Protein AF-A0A3C1WST8-F1 (afdb_monomer)

Solvent-accessible surface area (backbone atoms only — not comparable to full-atom values): 9275 Å² total; per-residue (Å²): 107,45,48,37,28,53,44,18,20,77,69,71,49,54,38,79,62,26,58,54,55,78,98,68,51,53,74,66,58,40,52,50,52,36,51,57,32,49,77,63,50,48,68,90,56,56,60,68,59,46,44,73,74,51,49,49,74,66,42,53,50,48,15,50,49,41,43,50,22,36,77,68,75,35,77,37,67,27,20,30,52,60,46,43,32,13,45,52,49,20,31,69,73,40,79,72,22,50,84,26,50,41,42,20,32,51,41,73,42,49,38,36,59,59,49,32,60,76,62,70,52,67,52,80,40,83,75,81,48,77,85,41,96,44,51,40,30,61,64,38,48,66,57,50,53,52,51,50,41,56,74,72,51,79,75,38,46,75,83,68,73,45,82,79,86,78,87,127

Foldseek 3Di:
DLLLLLLCQLLVHALVQQQDCAPNDDPVRSVVSNVVSRVRHDHPPQLVVSCVPRNDPVLVVLLVVLLVCQVVVHADEQEDSSSLSSQSSNCSVPPPSLVRYAYQEDEPGSSRVVSCVVSVHDHDHYDHDRPDPCPSVVVCVVVVVVVVCVVVCVDDCVVVVHDDDDDD

Radius of gyration: 18.94 Å; Cα contacts (8 Å, |Δi|>4): 257; chains: 1; bounding box: 46×45×56 Å

Sequence (168 aa):
TCAAIITASLLGLSADEVTGRGAGLDDEGFSDKKRVIASSIRVDEEPLELLARIGGTEIGAMAGAFIGGAKNHIPTVADGAVSLAAALLAERLFSGTKDFVIASIAGREKMSEAIIEALGLKPVIYADLSLGEGTGAAMLFPLLDETLAVYGGAHSFEGMKLKPYEKH

Mean predicted aligned error: 4.93 Å

Structure (mmCIF, N/CA/C/O backbone):
data_AF-A0A3C1WST8-F1
#
_entry.id   AF-A0A3C1WST8-F1
#
loop_
_atom_site.group_PDB
_atom_site.id
_atom_site.type_symbol
_atom_site.label_atom_id
_atom_site.label_alt_id
_atom_site.label_comp_id
_atom_site.label_asym_id
_atom_site.label_entity_id
_atom_site.label_seq_id
_atom_site.pdbx_PDB_ins_code
_atom_site.Cartn_x
_atom_site.Cartn_y
_atom_site.Cartn_z
_atom_site.occupancy
_atom_site.B_iso_or_equiv
_atom_site.auth_seq_id
_atom_site.auth_comp_id
_atom_site.auth_asym_id
_atom_site.auth_atom_id
_atom_site.pdbx_PDB_model_num
ATOM 1 N N . THR A 1 1 ? -1.985 1.779 12.411 1.00 94.19 1 THR A N 1
ATOM 2 C CA . THR A 1 1 ? -3.420 1.949 12.722 1.00 94.19 1 THR A CA 1
ATOM 3 C C . THR A 1 1 ? -4.136 2.694 11.618 1.00 94.19 1 THR A C 1
ATOM 5 O O . THR A 1 1 ? -5.012 2.093 11.017 1.00 94.19 1 THR A O 1
ATOM 8 N N . CYS A 1 2 ? -3.712 3.911 11.260 1.00 96.50 2 CYS A N 1
ATOM 9 C CA . CYS A 1 2 ? -4.305 4.697 10.168 1.00 96.50 2 CYS A CA 1
ATOM 10 C C . CYS A 1 2 ? -4.426 3.926 8.844 1.00 96.50 2 CYS A C 1
ATOM 12 O O . CYS A 1 2 ? -5.521 3.800 8.313 1.00 96.50 2 CYS A O 1
ATOM 14 N N . ALA A 1 3 ? -3.335 3.311 8.372 1.00 96.56 3 ALA A N 1
ATOM 15 C CA . ALA A 1 3 ? -3.345 2.501 7.150 1.00 96.56 3 ALA A CA 1
ATOM 16 C C . ALA A 1 3 ? -4.357 1.334 7.184 1.00 96.56 3 ALA A C 1
ATOM 18 O O . ALA A 1 3 ? -4.996 1.050 6.175 1.00 96.56 3 ALA A O 1
ATOM 19 N N . ALA A 1 4 ? -4.559 0.703 8.347 1.00 96.75 4 ALA A N 1
ATOM 20 C CA . ALA A 1 4 ? -5.546 -0.365 8.508 1.00 96.75 4 ALA A CA 1
ATOM 21 C C . ALA A 1 4 ? -6.980 0.176 8.443 1.00 96.75 4 ALA A C 1
ATOM 23 O O . ALA A 1 4 ? -7.810 -0.410 7.760 1.00 96.75 4 ALA A O 1
ATOM 24 N N . ILE A 1 5 ? -7.256 1.320 9.082 1.00 97.69 5 ILE A N 1
ATOM 25 C CA . ILE A 1 5 ? -8.572 1.974 9.000 1.00 97.69 5 ILE A CA 1
ATOM 26 C C . ILE A 1 5 ? -8.866 2.398 7.561 1.00 97.69 5 ILE A C 1
ATOM 28 O O . ILE A 1 5 ? -9.945 2.111 7.066 1.00 97.69 5 ILE A O 1
ATOM 32 N N . ILE A 1 6 ? -7.902 3.025 6.875 1.00 98.00 6 ILE A N 1
ATOM 33 C CA . ILE A 1 6 ? -8.045 3.416 5.465 1.00 98.00 6 ILE A CA 1
ATOM 34 C C . ILE A 1 6 ? -8.367 2.194 4.604 1.00 98.00 6 ILE A C 1
ATOM 36 O O . ILE A 1 6 ? -9.320 2.218 3.833 1.00 98.00 6 ILE A O 1
ATOM 40 N N . THR A 1 7 ? -7.610 1.109 4.768 1.00 97.94 7 THR A N 1
ATOM 41 C CA . THR A 1 7 ? -7.828 -0.125 4.004 1.00 97.94 7 THR A CA 1
ATOM 42 C C . THR A 1 7 ? -9.208 -0.716 4.273 1.00 97.94 7 THR A C 1
ATOM 44 O O . THR A 1 7 ? -9.933 -1.026 3.334 1.00 97.94 7 THR A O 1
ATOM 47 N N . ALA A 1 8 ? -9.596 -0.826 5.545 1.00 98.06 8 ALA A N 1
ATOM 48 C CA . ALA A 1 8 ? -10.903 -1.338 5.934 1.00 98.06 8 ALA A CA 1
ATOM 49 C C . ALA A 1 8 ? -12.049 -0.486 5.378 1.00 98.06 8 ALA A C 1
ATOM 51 O O . ALA A 1 8 ? -12.976 -1.033 4.789 1.00 98.06 8 ALA A O 1
ATOM 52 N N . SER A 1 9 ? -11.960 0.841 5.491 1.00 98.12 9 SER A N 1
ATOM 53 C CA . SER A 1 9 ? -12.959 1.764 4.948 1.00 98.12 9 SER A CA 1
ATOM 54 C C . SER A 1 9 ? -13.088 1.663 3.423 1.00 98.12 9 SER A C 1
ATOM 56 O O . SER A 1 9 ? -14.203 1.654 2.913 1.00 98.12 9 SER A O 1
ATOM 58 N N . LEU A 1 10 ? -11.971 1.558 2.688 1.00 98.00 10 LEU A N 1
ATOM 59 C CA . LEU A 1 10 ? -11.965 1.542 1.215 1.00 98.00 10 LEU A CA 1
ATOM 60 C C . LEU A 1 10 ? -12.294 0.177 0.590 1.00 98.00 10 LEU A C 1
ATOM 62 O O . LEU A 1 10 ? -12.628 0.121 -0.597 1.00 98.00 10 LEU A O 1
ATOM 66 N N . LEU A 1 11 ? -12.137 -0.914 1.346 1.00 97.81 11 LEU A N 1
ATOM 67 C CA . LEU A 1 11 ? -12.418 -2.283 0.896 1.00 97.81 11 LEU A CA 1
ATOM 68 C C . LEU A 1 11 ? -13.660 -2.898 1.559 1.00 97.81 11 LEU A C 1
ATOM 70 O O . LEU A 1 11 ? -14.044 -4.004 1.194 1.00 97.81 11 LEU A O 1
ATOM 74 N N . GLY A 1 12 ? -14.284 -2.211 2.521 1.00 97.31 12 GLY A N 1
ATOM 75 C CA . GLY A 1 12 ? -15.435 -2.733 3.263 1.00 97.31 12 GLY A CA 1
ATOM 76 C C . GLY A 1 12 ? -15.089 -3.893 4.204 1.00 97.31 12 GLY A C 1
ATOM 77 O O . GLY A 1 12 ? -15.918 -4.773 4.416 1.00 97.31 12 GLY A O 1
ATOM 78 N N . LEU A 1 13 ? -13.869 -3.913 4.748 1.00 97.69 13 LEU A N 1
ATOM 79 C CA . LEU A 1 13 ? -13.381 -4.985 5.624 1.00 97.69 13 LEU A CA 1
ATOM 80 C C . LEU A 1 13 ? -13.578 -4.649 7.104 1.00 97.69 13 LEU A C 1
ATOM 82 O O . LEU A 1 13 ? -13.611 -3.486 7.514 1.00 97.69 13 LEU A O 1
ATOM 86 N N . SER A 1 14 ? -13.648 -5.684 7.932 1.00 97.50 14 SER A N 1
ATOM 87 C CA . SER A 1 14 ? -13.681 -5.558 9.386 1.00 97.50 14 SER A CA 1
ATOM 88 C C . SER A 1 14 ? -12.306 -5.227 9.974 1.00 97.50 14 SER A C 1
ATOM 90 O O . SER A 1 14 ? -11.254 -5.448 9.370 1.00 97.50 14 SER A O 1
ATOM 92 N N . ALA A 1 15 ? -12.298 -4.755 11.225 1.00 97.00 15 ALA A N 1
ATOM 93 C CA . ALA A 1 15 ? -11.058 -4.529 11.961 1.00 97.00 15 ALA A CA 1
ATOM 94 C C . ALA A 1 15 ? -10.220 -5.814 12.109 1.00 97.00 15 ALA A C 1
ATOM 96 O O . ALA A 1 15 ? -8.992 -5.744 12.092 1.00 97.00 15 ALA A O 1
ATOM 97 N N . ASP A 1 16 ? -10.843 -6.987 12.229 1.00 95.75 16 ASP A N 1
ATOM 98 C CA . ASP A 1 16 ? -10.132 -8.261 12.396 1.00 95.75 16 ASP A CA 1
ATOM 99 C C . ASP A 1 16 ? -9.363 -8.700 11.144 1.00 95.75 16 ASP A C 1
ATOM 101 O O . ASP A 1 16 ? -8.298 -9.323 11.256 1.00 95.75 16 ASP A O 1
ATOM 105 N N . GLU A 1 17 ? -9.881 -8.339 9.971 1.00 95.81 17 GLU A N 1
ATOM 106 C CA . GLU A 1 17 ? -9.290 -8.652 8.669 1.00 95.81 17 GLU A CA 1
ATOM 107 C C . GLU A 1 17 ? -8.066 -7.782 8.374 1.00 95.81 17 GLU A C 1
ATOM 109 O O . GLU A 1 17 ? -7.097 -8.257 7.791 1.00 95.81 17 GLU A O 1
ATOM 114 N N . VAL A 1 18 ? -8.051 -6.530 8.842 1.00 96.06 18 VAL A N 1
ATOM 115 C CA . VAL A 1 18 ? -6.953 -5.589 8.548 1.00 96.06 18 VAL A CA 1
ATOM 116 C C . VAL A 1 18 ? -5.921 -5.451 9.668 1.00 96.06 18 VAL A C 1
ATOM 118 O O . VAL A 1 18 ? -4.827 -4.927 9.445 1.00 96.06 18 VAL A O 1
ATOM 121 N N . THR A 1 19 ? -6.231 -5.880 10.895 1.00 94.75 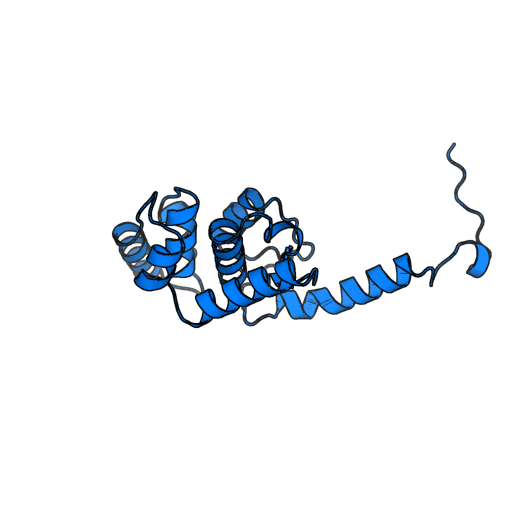19 THR A N 1
ATOM 122 C CA . THR A 1 19 ? -5.359 -5.604 12.047 1.00 94.75 19 THR A CA 1
ATOM 123 C C . THR A 1 19 ? -4.285 -6.676 12.226 1.00 94.75 19 THR A C 1
ATOM 125 O O . THR A 1 19 ? -4.561 -7.790 12.673 1.00 94.75 19 THR A O 1
ATOM 128 N N . GLY A 1 20 ? -3.031 -6.308 11.949 1.00 90.31 20 GLY A N 1
ATOM 129 C CA . GLY A 1 20 ? -1.828 -7.047 12.351 1.00 90.31 20 GLY A CA 1
ATOM 130 C C . GLY A 1 20 ? -1.220 -6.552 13.671 1.00 90.31 20 GLY A C 1
ATOM 131 O O . GLY A 1 20 ? -1.609 -5.503 14.206 1.00 90.31 20 GLY A O 1
ATOM 132 N N . ARG A 1 21 ? -0.234 -7.288 14.201 1.00 88.00 21 ARG A N 1
ATOM 133 C CA . ARG A 1 21 ? 0.492 -6.916 15.433 1.00 88.00 21 ARG A CA 1
ATOM 134 C C . ARG A 1 21 ? 1.513 -5.792 15.226 1.00 88.00 21 ARG A C 1
ATOM 136 O O . ARG A 1 21 ? 1.923 -5.186 16.213 1.00 88.00 21 ARG A O 1
ATOM 143 N N . GLY A 1 22 ? 1.872 -5.446 13.986 1.00 82.81 22 GLY A N 1
ATOM 144 C CA . GLY A 1 22 ? 2.872 -4.414 13.713 1.00 82.81 22 GLY A CA 1
ATOM 145 C C . GLY A 1 22 ? 4.219 -4.759 14.348 1.00 82.81 22 GLY A C 1
ATOM 146 O O . GLY A 1 22 ? 4.696 -5.884 14.229 1.00 82.81 22 GLY A O 1
ATOM 147 N N . ALA A 1 23 ? 4.793 -3.814 15.096 1.00 80.69 23 ALA A N 1
ATOM 148 C CA . ALA A 1 23 ? 6.078 -3.949 15.789 1.00 80.69 23 ALA A CA 1
ATOM 149 C C . ALA A 1 23 ? 6.062 -4.894 17.019 1.00 80.69 23 ALA A C 1
ATOM 151 O O . ALA A 1 23 ? 6.815 -4.686 17.964 1.00 80.69 23 ALA A O 1
ATOM 152 N N . GLY A 1 24 ? 5.210 -5.926 17.022 1.00 83.75 24 GLY A N 1
ATOM 153 C CA . GLY A 1 24 ? 5.197 -6.963 18.059 1.00 83.75 24 GLY A CA 1
ATOM 154 C C . GLY A 1 24 ? 4.332 -6.659 19.282 1.00 83.75 24 GLY A C 1
ATOM 155 O O . GLY A 1 24 ? 4.721 -7.011 20.389 1.00 83.75 24 GLY A O 1
ATOM 156 N N . LEU A 1 25 ? 3.167 -6.023 19.095 1.00 89.88 25 LEU A N 1
ATOM 157 C CA . LEU A 1 25 ? 2.212 -5.789 20.187 1.00 89.88 25 LEU A CA 1
ATOM 158 C C . LEU A 1 25 ? 1.846 -7.083 20.933 1.00 89.88 25 LEU A C 1
ATOM 160 O O . LEU A 1 25 ? 1.610 -8.126 20.307 1.00 89.88 25 LEU A O 1
ATOM 164 N N . ASP A 1 26 ? 1.727 -6.972 22.255 1.00 93.25 26 ASP A N 1
ATOM 165 C CA . ASP A 1 26 ? 1.138 -7.997 23.115 1.00 93.25 26 ASP A CA 1
ATOM 166 C C . ASP A 1 26 ? -0.384 -8.109 22.901 1.00 93.25 26 ASP A C 1
ATOM 168 O O . ASP A 1 26 ? -0.973 -7.449 22.039 1.00 93.25 26 ASP A O 1
ATOM 172 N N . ASP A 1 27 ? -1.029 -9.023 23.622 1.00 94.25 27 ASP A N 1
ATOM 173 C CA . ASP A 1 27 ? -2.449 -9.325 23.419 1.00 94.25 27 ASP A CA 1
ATOM 174 C C . ASP A 1 27 ? -3.372 -8.170 23.820 1.00 94.25 27 ASP A C 1
ATOM 176 O O . ASP A 1 27 ? -4.369 -7.917 23.136 1.00 94.25 27 ASP A O 1
ATOM 180 N N . GLU A 1 28 ? -3.024 -7.434 24.877 1.00 94.88 28 GLU A N 1
ATOM 181 C CA . GLU A 1 28 ? -3.777 -6.261 25.320 1.00 94.88 28 GLU A CA 1
ATOM 182 C C . GLU A 1 28 ? -3.658 -5.127 24.296 1.00 94.88 28 GLU A C 1
ATOM 184 O O . GLU A 1 28 ? -4.672 -4.642 23.788 1.00 94.88 28 GLU A O 1
ATOM 189 N N . GLY A 1 29 ? -2.434 -4.787 23.880 1.00 94.06 29 GLY A N 1
ATOM 190 C CA . GLY A 1 29 ? -2.185 -3.774 22.858 1.00 94.06 29 GLY A CA 1
ATOM 191 C C . GLY A 1 29 ? -2.802 -4.132 21.504 1.00 94.06 29 GLY A C 1
ATOM 192 O O . GLY A 1 29 ? -3.302 -3.259 20.788 1.00 94.06 29 GLY A O 1
ATOM 193 N N . PHE A 1 30 ? -2.829 -5.417 21.144 1.00 94.31 30 PHE A N 1
ATOM 194 C CA . PHE A 1 30 ? -3.508 -5.886 19.939 1.00 94.31 30 PHE A CA 1
ATOM 195 C C . PHE A 1 30 ? -5.032 -5.723 20.032 1.00 94.31 30 PHE A C 1
ATOM 197 O O . PHE A 1 30 ? -5.650 -5.238 19.080 1.00 94.31 30 PHE A O 1
ATOM 204 N N . SER A 1 31 ? -5.637 -6.076 21.170 1.00 95.19 31 SER A N 1
ATOM 205 C CA . SER A 1 31 ? -7.073 -5.896 21.427 1.00 95.19 31 SER A CA 1
ATOM 206 C C . SER A 1 31 ? -7.477 -4.419 21.376 1.00 95.19 31 SER A C 1
ATOM 208 O O . SER A 1 31 ? -8.427 -4.037 20.685 1.00 95.19 31 SER A O 1
ATOM 210 N N . ASP A 1 32 ? -6.690 -3.560 22.019 1.00 95.50 32 ASP A N 1
ATOM 211 C CA . ASP A 1 32 ? -6.905 -2.118 22.032 1.00 95.50 32 ASP A CA 1
ATOM 212 C C . ASP A 1 32 ? -6.785 -1.507 20.637 1.00 95.50 32 ASP A C 1
ATOM 214 O O . ASP A 1 32 ? -7.651 -0.734 20.211 1.00 95.50 32 ASP A O 1
ATOM 218 N N . LYS A 1 33 ? -5.766 -1.913 19.872 1.00 95.69 33 LYS A N 1
ATOM 219 C CA . LYS A 1 33 ? -5.601 -1.496 18.477 1.00 95.69 33 LYS A CA 1
ATOM 220 C C . LYS A 1 33 ? -6.817 -1.875 17.633 1.00 95.69 33 LYS A C 1
ATOM 222 O O . LYS A 1 33 ? -7.301 -1.031 16.878 1.00 95.69 33 LYS A O 1
ATOM 227 N N . LYS A 1 34 ? -7.340 -3.100 17.768 1.00 96.56 34 LYS A N 1
ATOM 228 C CA . LYS A 1 34 ? -8.562 -3.516 17.059 1.00 96.56 34 LYS A CA 1
ATOM 229 C C . LYS A 1 34 ? -9.760 -2.658 17.436 1.00 96.56 34 LYS A C 1
ATOM 231 O O . LYS A 1 34 ? -10.483 -2.234 16.541 1.00 96.56 34 LYS A O 1
ATOM 236 N N . ARG A 1 35 ? -9.958 -2.376 18.728 1.00 97.50 35 ARG A N 1
ATOM 237 C CA . ARG A 1 35 ? -11.068 -1.542 19.214 1.00 97.50 35 ARG A CA 1
ATOM 238 C C . ARG A 1 35 ? -11.029 -0.149 18.586 1.00 97.50 35 ARG A C 1
ATOM 240 O O . ARG A 1 35 ? -12.047 0.310 18.076 1.00 97.50 35 ARG A O 1
ATOM 247 N N . VAL A 1 36 ? -9.854 0.484 18.567 1.00 97.06 36 VAL A N 1
ATOM 248 C CA . VAL A 1 36 ? -9.648 1.805 17.946 1.00 97.06 36 VAL A CA 1
ATOM 249 C C . VAL A 1 36 ? -9.906 1.770 16.441 1.00 97.06 36 VAL A C 1
ATOM 251 O O . VAL A 1 36 ? -10.515 2.690 15.894 1.00 97.06 36 VAL A O 1
ATOM 254 N N . ILE A 1 37 ? -9.452 0.716 15.757 1.00 97.31 37 ILE A N 1
ATOM 255 C CA . ILE A 1 37 ? -9.695 0.548 14.322 1.00 97.31 37 ILE A CA 1
ATOM 256 C C . ILE A 1 37 ? -11.195 0.391 14.068 1.00 97.31 37 ILE A C 1
ATOM 258 O O . ILE A 1 37 ? -11.755 1.161 13.293 1.00 97.31 37 ILE A O 1
ATOM 262 N N . ALA A 1 38 ? -11.857 -0.526 14.774 1.00 97.81 38 ALA A N 1
ATOM 263 C CA . ALA A 1 38 ? -13.282 -0.806 14.629 1.00 97.81 38 ALA A CA 1
ATOM 264 C C . ALA A 1 38 ? -14.151 0.442 14.826 1.00 97.81 38 ALA A C 1
ATOM 266 O O . ALA A 1 38 ? -15.045 0.694 14.025 1.00 97.81 38 ALA A O 1
ATOM 267 N N . SER A 1 39 ? -13.858 1.265 15.838 1.00 97.31 39 SER A N 1
ATOM 268 C CA . SER A 1 39 ? -14.615 2.496 16.098 1.00 97.31 39 SER A CA 1
ATOM 269 C C . SER A 1 39 ? -14.376 3.610 15.072 1.00 97.31 39 SER A C 1
ATOM 271 O O . SER A 1 39 ? -15.086 4.613 15.087 1.00 97.31 39 SER A O 1
ATOM 273 N N . SER A 1 40 ? -13.356 3.476 14.221 1.00 97.25 40 SER A N 1
ATOM 274 C CA . SER A 1 40 ? -12.923 4.519 13.283 1.00 97.25 40 SER A CA 1
ATOM 275 C C . SER A 1 40 ? -13.243 4.206 11.820 1.00 97.25 40 SER A C 1
ATOM 277 O O . SER A 1 40 ? -13.127 5.108 10.979 1.00 97.25 40 SER A O 1
ATOM 279 N N . ILE A 1 41 ? -13.627 2.962 11.512 1.00 97.38 41 ILE A N 1
ATOM 280 C CA . ILE A 1 41 ? -14.027 2.535 10.168 1.00 97.38 41 ILE A CA 1
ATOM 281 C C . ILE A 1 41 ? -15.326 3.239 9.779 1.00 97.38 41 ILE A C 1
ATOM 283 O O . ILE A 1 41 ? -16.284 3.301 10.548 1.00 97.38 41 ILE A O 1
ATOM 287 N N . ARG A 1 42 ? -15.341 3.767 8.557 1.00 95.88 42 ARG A N 1
ATOM 288 C CA . ARG A 1 42 ? -16.526 4.317 7.902 1.00 95.88 42 ARG A CA 1
ATOM 289 C C . ARG A 1 42 ? -16.486 3.861 6.456 1.00 95.88 42 ARG A C 1
ATOM 291 O O . ARG A 1 42 ? -15.567 4.232 5.733 1.00 95.88 42 ARG A O 1
ATOM 298 N N . VAL A 1 43 ? -17.436 3.015 6.085 1.00 91.75 43 VAL A N 1
ATOM 299 C CA . VAL A 1 43 ? -17.602 2.557 4.702 1.00 91.75 43 VAL A CA 1
ATOM 300 C C . VAL A 1 43 ? -18.274 3.680 3.906 1.00 91.75 43 VAL A C 1
ATOM 302 O O . VAL A 1 43 ? -18.991 4.492 4.492 1.00 91.75 43 VAL A O 1
ATOM 305 N N . ASP A 1 44 ? -17.997 3.751 2.605 1.00 90.25 44 ASP A N 1
ATOM 306 C CA . ASP A 1 44 ? -18.547 4.745 1.667 1.00 90.25 44 ASP A CA 1
ATOM 307 C C . ASP A 1 44 ? -18.164 6.213 1.956 1.00 90.25 44 ASP A C 1
ATOM 309 O O . ASP A 1 44 ? -18.772 7.137 1.421 1.00 90.25 44 ASP A O 1
ATOM 313 N N . GLU A 1 45 ? -17.145 6.454 2.789 1.00 93.44 45 GLU A N 1
ATOM 314 C CA . GLU A 1 45 ? -16.570 7.792 2.976 1.00 93.44 45 GLU A CA 1
ATOM 315 C C . GLU A 1 45 ? -15.697 8.162 1.767 1.00 93.44 45 GLU A C 1
ATOM 317 O O . GLU A 1 45 ? -14.893 7.350 1.296 1.00 93.44 45 GLU A O 1
ATOM 322 N N . GLU A 1 46 ? -15.826 9.400 1.282 1.00 96.75 46 GLU A N 1
ATOM 323 C CA . GLU A 1 46 ? -15.042 9.880 0.144 1.00 96.75 46 GLU A CA 1
ATOM 324 C C . GLU A 1 46 ? -13.531 9.784 0.442 1.00 96.75 46 GLU A C 1
ATOM 326 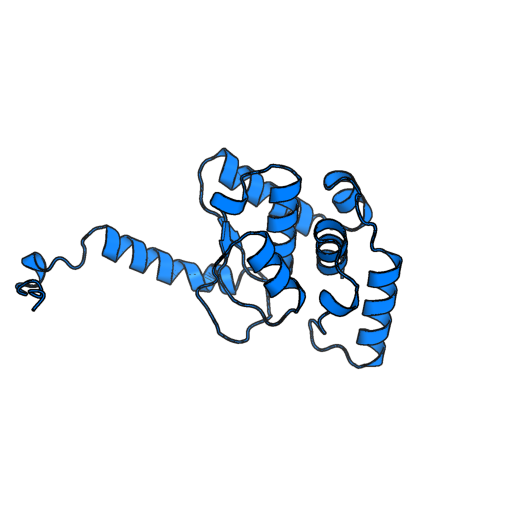O O . GLU A 1 46 ? -13.088 10.203 1.519 1.00 96.75 46 GLU A O 1
ATOM 331 N N . PRO A 1 47 ? -12.690 9.280 -0.486 1.00 97.25 47 PRO A N 1
ATOM 332 C CA . PRO A 1 47 ? -11.296 8.947 -0.178 1.00 97.25 47 PRO A CA 1
ATOM 333 C C . PRO A 1 47 ? -10.464 10.122 0.358 1.00 97.25 47 PRO A C 1
ATOM 335 O O . PRO A 1 47 ? -9.608 9.939 1.226 1.00 97.25 47 PRO A O 1
ATOM 338 N N . LEU A 1 48 ? -10.714 11.341 -0.130 1.00 96.88 48 LEU A N 1
ATOM 339 C CA . LEU A 1 48 ? -10.006 12.534 0.338 1.00 96.88 48 LEU A CA 1
ATOM 340 C C . LEU A 1 48 ? -10.439 12.940 1.754 1.00 96.88 48 LEU A C 1
ATOM 342 O O . LEU A 1 48 ? -9.598 13.345 2.557 1.00 96.88 48 LEU A O 1
ATOM 346 N N . GLU A 1 49 ? -11.726 12.800 2.078 1.00 97.50 49 GLU A N 1
ATOM 347 C CA . GLU A 1 49 ? -12.251 13.055 3.424 1.00 97.50 49 GLU A CA 1
ATOM 348 C C . GLU A 1 49 ? -11.721 12.018 4.418 1.00 97.50 49 GLU A C 1
ATOM 350 O O . GLU A 1 49 ? -11.269 12.372 5.509 1.00 97.50 49 GLU A O 1
ATOM 355 N N . LEU A 1 50 ? -11.673 10.749 4.006 1.00 97.62 50 LEU A N 1
ATOM 356 C CA . LEU A 1 50 ? -11.065 9.666 4.773 1.00 97.62 50 LEU A CA 1
ATOM 357 C C . LEU A 1 50 ? -9.586 9.947 5.078 1.00 97.62 50 LEU A C 1
ATOM 359 O O . LEU A 1 50 ? -9.153 9.801 6.227 1.00 97.62 50 LEU A O 1
ATOM 363 N N . LEU A 1 51 ? -8.812 10.386 4.076 1.00 97.31 51 LEU A N 1
ATOM 364 C CA . LEU A 1 51 ? -7.415 10.784 4.267 1.00 97.31 51 LEU A CA 1
ATOM 365 C C . LEU A 1 51 ? -7.300 11.954 5.250 1.00 97.31 51 LEU A C 1
ATOM 367 O O . LEU A 1 51 ? -6.457 11.905 6.142 1.00 97.31 51 LEU A O 1
ATOM 371 N N . ALA A 1 52 ? -8.144 12.978 5.119 1.00 96.50 52 ALA A N 1
ATOM 372 C CA . ALA A 1 52 ? -8.126 14.137 6.007 1.00 96.50 52 ALA A CA 1
ATOM 373 C C . ALA A 1 52 ? -8.491 13.781 7.460 1.00 96.50 52 ALA A C 1
ATOM 375 O O . ALA A 1 52 ? -7.977 14.397 8.392 1.00 96.50 52 ALA A O 1
ATOM 376 N N . ARG A 1 53 ? -9.365 12.787 7.663 1.00 95.94 53 ARG A N 1
ATOM 377 C CA . ARG A 1 53 ? -9.858 12.383 8.986 1.00 95.94 53 ARG A CA 1
ATOM 378 C C . ARG A 1 53 ? -8.920 11.434 9.729 1.00 95.94 53 ARG A C 1
ATOM 380 O O . ARG A 1 53 ? -8.741 11.588 10.934 1.00 95.94 53 ARG A O 1
ATOM 387 N N . ILE A 1 54 ? -8.407 10.409 9.048 1.00 95.25 54 ILE A N 1
ATOM 388 C CA . ILE A 1 54 ? -7.678 9.288 9.676 1.00 95.25 54 ILE A CA 1
ATOM 389 C C . ILE A 1 54 ? -6.262 9.116 9.132 1.00 95.25 54 ILE A C 1
ATOM 391 O O . ILE A 1 54 ? -5.443 8.428 9.744 1.00 95.25 54 ILE A O 1
ATOM 395 N N . GLY A 1 55 ? -5.958 9.709 7.983 1.00 88.75 55 GLY A N 1
ATOM 396 C CA . GLY A 1 55 ? -4.632 9.628 7.399 1.00 88.75 55 GLY A CA 1
ATOM 397 C C . GLY A 1 55 ? -3.558 10.351 8.202 1.00 88.75 55 GLY A C 1
ATOM 398 O O . GLY A 1 55 ? -3.787 10.930 9.262 1.00 88.75 55 GLY A O 1
ATOM 399 N N . GLY A 1 56 ? -2.357 10.308 7.644 1.00 91.75 56 GLY A N 1
ATOM 400 C CA . GLY A 1 56 ? -1.216 11.107 8.064 1.00 91.75 56 GLY A CA 1
ATOM 401 C C . GLY A 1 56 ? -0.617 11.815 6.855 1.00 91.75 56 GLY A C 1
ATOM 402 O O . GLY A 1 56 ? -0.917 11.470 5.703 1.00 91.75 56 GLY A O 1
ATOM 403 N N . THR A 1 57 ? 0.229 12.813 7.106 1.00 94.06 57 THR A N 1
ATOM 404 C CA . THR A 1 57 ? 0.920 13.554 6.040 1.00 94.06 57 THR A CA 1
ATOM 405 C C . THR A 1 57 ? 1.778 12.625 5.188 1.00 94.06 57 THR A C 1
ATOM 407 O O . THR A 1 57 ? 1.870 12.818 3.980 1.00 94.06 57 THR A O 1
ATOM 410 N N . GLU A 1 58 ? 2.333 11.571 5.782 1.00 96.38 58 GLU A N 1
ATOM 411 C CA . GLU A 1 58 ? 3.108 10.538 5.108 1.00 96.38 58 GLU A CA 1
ATOM 412 C C . GLU A 1 58 ? 2.265 9.708 4.131 1.00 96.38 58 GLU A C 1
ATOM 414 O O . GLU A 1 58 ? 2.678 9.507 2.989 1.00 96.38 58 GLU A O 1
ATOM 419 N N . ILE A 1 59 ? 1.058 9.280 4.526 1.00 97.94 59 ILE A N 1
ATOM 420 C CA . ILE A 1 59 ? 0.154 8.518 3.647 1.00 97.94 59 ILE A CA 1
ATOM 421 C C . ILE A 1 59 ? -0.325 9.410 2.501 1.00 97.94 59 ILE A C 1
ATOM 423 O O . ILE A 1 59 ? -0.324 8.976 1.350 1.00 97.94 59 ILE A O 1
ATOM 427 N N . GLY A 1 60 ? -0.683 10.663 2.800 1.00 98.19 60 GLY A N 1
ATOM 428 C CA . GLY A 1 60 ? -1.077 11.636 1.782 1.00 98.19 60 GLY A CA 1
ATOM 429 C C . GLY A 1 60 ? 0.049 11.933 0.790 1.00 98.19 60 GLY A C 1
ATOM 430 O O . GLY A 1 60 ? -0.184 11.946 -0.418 1.00 98.19 60 GLY A O 1
ATOM 431 N N . ALA A 1 61 ? 1.282 12.098 1.277 1.00 98.31 61 ALA A N 1
ATOM 432 C CA . ALA A 1 61 ? 2.455 12.309 0.434 1.00 98.31 61 ALA A CA 1
ATOM 433 C C . ALA A 1 61 ? 2.737 11.100 -0.471 1.00 98.31 61 ALA A C 1
ATOM 435 O O . ALA A 1 61 ? 2.945 11.276 -1.670 1.00 98.31 61 ALA A O 1
ATOM 436 N N . MET A 1 62 ? 2.685 9.876 0.066 1.00 98.50 62 MET A N 1
ATOM 437 C CA . MET A 1 62 ? 2.856 8.657 -0.732 1.00 98.50 62 MET A CA 1
ATOM 438 C C . MET A 1 62 ? 1.743 8.488 -1.770 1.00 98.50 62 MET A C 1
ATOM 440 O O . MET A 1 62 ? 2.039 8.210 -2.929 1.00 98.50 62 MET A O 1
ATOM 444 N N . ALA A 1 63 ? 0.478 8.713 -1.401 1.00 98.62 63 ALA A N 1
ATOM 445 C CA . ALA A 1 63 ? -0.637 8.664 -2.346 1.00 98.62 63 ALA A CA 1
ATOM 446 C C . ALA A 1 63 ? -0.443 9.683 -3.481 1.00 98.62 63 ALA A C 1
ATOM 448 O O . ALA A 1 63 ? -0.597 9.351 -4.655 1.00 98.62 63 ALA A O 1
ATOM 449 N N . GLY A 1 64 ? -0.011 10.903 -3.146 1.00 98.56 64 GLY A N 1
ATOM 450 C CA . GLY A 1 64 ? 0.363 11.921 -4.126 1.00 98.56 64 GLY A CA 1
ATOM 451 C C . GLY A 1 64 ? 1.513 11.489 -5.040 1.00 98.56 64 GLY A C 1
ATOM 452 O O . GLY A 1 64 ? 1.454 11.743 -6.241 1.00 98.56 64 GLY A O 1
ATOM 453 N N . ALA A 1 65 ? 2.525 10.797 -4.508 1.00 98.56 65 ALA A N 1
ATOM 454 C CA . ALA A 1 65 ? 3.630 10.257 -5.298 1.00 98.56 65 ALA A CA 1
ATOM 455 C C . ALA A 1 65 ? 3.163 9.172 -6.284 1.00 98.56 65 ALA A C 1
ATOM 457 O O . ALA A 1 65 ? 3.555 9.217 -7.448 1.00 98.56 65 ALA A O 1
ATOM 458 N N . PHE A 1 66 ? 2.276 8.260 -5.869 1.00 98.75 66 PHE A N 1
ATOM 459 C CA . PHE A 1 66 ? 1.672 7.259 -6.761 1.00 98.75 66 PHE A CA 1
ATOM 460 C C . PHE A 1 66 ? 0.839 7.908 -7.876 1.00 98.75 66 PHE A C 1
ATOM 462 O O . PHE A 1 66 ? 1.001 7.575 -9.050 1.00 98.75 66 PHE A O 1
ATOM 469 N N . ILE A 1 67 ? 0.011 8.903 -7.535 1.00 98.81 67 ILE A N 1
ATOM 470 C CA . ILE A 1 67 ? -0.756 9.684 -8.519 1.00 98.81 67 ILE A CA 1
ATOM 471 C C . ILE A 1 67 ? 0.185 10.417 -9.483 1.00 98.81 67 ILE A C 1
ATOM 473 O O . ILE A 1 67 ? -0.038 10.420 -10.693 1.00 98.81 67 ILE A O 1
ATOM 477 N N . GLY A 1 68 ? 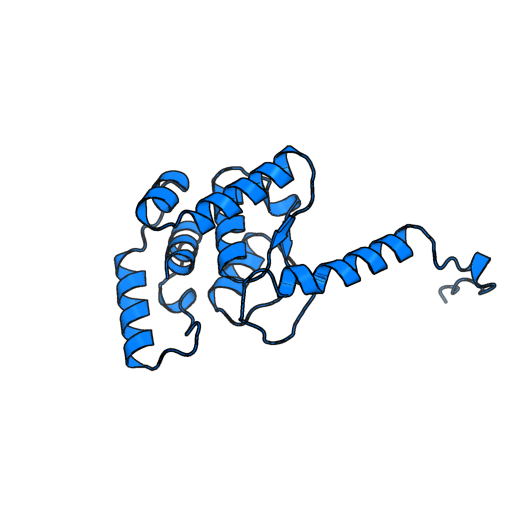1.238 11.046 -8.960 1.00 98.75 68 GLY A N 1
ATOM 478 C CA . GLY A 1 68 ? 2.246 11.746 -9.750 1.00 98.75 68 GLY A CA 1
ATOM 479 C C . GLY A 1 68 ? 2.986 10.813 -10.705 1.00 98.75 68 GLY A C 1
ATOM 480 O O . GLY A 1 68 ? 3.141 11.157 -11.875 1.00 98.75 68 GLY A O 1
ATOM 481 N N . GLY A 1 69 ? 3.380 9.626 -10.238 1.00 98.50 69 GLY A N 1
ATOM 482 C CA . GLY A 1 69 ? 3.988 8.584 -11.061 1.00 98.50 69 GLY A CA 1
ATOM 483 C C . GLY A 1 69 ? 3.087 8.196 -12.228 1.00 98.50 69 GLY A C 1
ATOM 484 O O . GLY A 1 69 ? 3.486 8.335 -13.382 1.00 98.50 69 GLY A O 1
ATOM 485 N N . ALA A 1 70 ? 1.830 7.851 -11.94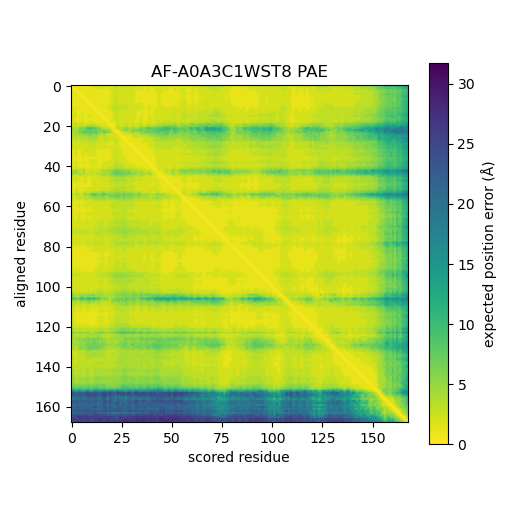4 1.00 98.50 70 ALA A N 1
ATOM 486 C CA . ALA A 1 70 ? 0.855 7.499 -12.974 1.00 98.50 70 ALA A CA 1
ATOM 487 C C . ALA A 1 70 ? 0.628 8.629 -13.991 1.00 98.50 70 ALA A C 1
ATOM 489 O O . ALA A 1 70 ? 0.686 8.401 -15.198 1.00 98.50 70 ALA A O 1
ATOM 490 N N . LYS A 1 71 ? 0.450 9.873 -13.523 1.00 98.31 71 LYS A N 1
ATOM 491 C CA . LYS A 1 71 ? 0.269 11.046 -14.397 1.00 98.31 71 LYS A CA 1
ATOM 492 C C . LYS A 1 71 ? 1.457 11.319 -15.317 1.00 98.31 71 LYS A C 1
ATOM 494 O O . LYS A 1 71 ? 1.266 11.899 -16.380 1.00 98.31 71 LYS A O 1
ATOM 499 N N . ASN A 1 72 ? 2.664 10.944 -14.903 1.00 98.38 72 ASN A N 1
ATOM 500 C CA . ASN A 1 72 ? 3.887 11.147 -15.678 1.00 98.38 72 ASN A CA 1
ATOM 501 C C . ASN A 1 72 ? 4.363 9.872 -16.386 1.00 98.38 72 ASN A C 1
ATOM 503 O O . ASN A 1 72 ? 5.442 9.879 -16.970 1.00 98.38 72 ASN A O 1
ATOM 507 N N . HIS A 1 73 ? 3.580 8.790 -16.347 1.00 97.69 73 HIS A N 1
ATOM 508 C CA . HIS A 1 73 ? 3.959 7.483 -16.883 1.00 97.69 73 HIS A CA 1
ATOM 509 C C . HIS A 1 73 ? 5.268 6.927 -16.299 1.00 97.69 73 HIS A C 1
ATOM 511 O O . HIS A 1 73 ? 6.045 6.267 -16.987 1.00 97.69 73 HIS A O 1
ATOM 517 N N . ILE A 1 74 ? 5.509 7.193 -15.015 1.00 98.00 74 ILE A N 1
ATOM 518 C CA . ILE A 1 74 ? 6.675 6.723 -14.270 1.00 98.00 74 ILE A CA 1
ATOM 519 C C . ILE A 1 74 ? 6.220 5.606 -13.324 1.00 98.00 74 ILE A C 1
ATOM 521 O O . ILE A 1 74 ? 5.399 5.868 -12.439 1.00 98.00 74 ILE A O 1
ATOM 525 N N . PRO A 1 75 ? 6.746 4.374 -13.474 1.00 96.88 75 PRO A N 1
ATOM 526 C CA . PRO A 1 75 ? 6.499 3.302 -12.524 1.00 96.88 75 PRO A CA 1
ATOM 527 C C . PRO A 1 75 ? 6.960 3.686 -11.117 1.00 96.88 75 PRO A C 1
ATOM 529 O O . PRO A 1 75 ? 8.016 4.285 -10.919 1.00 96.88 75 PRO A O 1
ATOM 532 N N . THR A 1 76 ? 6.167 3.301 -10.131 1.00 97.88 76 THR A N 1
ATOM 533 C CA . THR A 1 76 ? 6.401 3.556 -8.709 1.00 97.88 76 THR A CA 1
ATOM 534 C C . THR A 1 76 ? 6.397 2.238 -7.960 1.00 97.88 76 THR A C 1
ATOM 536 O O . THR A 1 76 ? 5.687 1.307 -8.333 1.00 97.88 76 THR A O 1
ATOM 539 N N . VAL A 1 77 ? 7.199 2.137 -6.904 1.00 97.69 77 VAL A N 1
ATOM 540 C CA . VAL A 1 77 ? 7.347 0.891 -6.149 1.00 97.69 77 VAL A CA 1
ATOM 541 C C . VAL A 1 77 ? 6.669 1.031 -4.793 1.00 97.69 77 VAL A C 1
ATOM 543 O O . VAL A 1 77 ? 7.023 1.904 -4.003 1.00 97.69 77 VAL A O 1
ATOM 546 N N . ALA A 1 78 ? 5.701 0.160 -4.520 1.00 97.25 78 ALA A N 1
ATOM 547 C CA . ALA A 1 78 ? 5.123 -0.007 -3.197 1.00 97.25 78 ALA A CA 1
ATOM 548 C C . ALA A 1 78 ? 5.999 -0.964 -2.372 1.00 97.25 78 ALA A C 1
ATOM 550 O O . ALA A 1 78 ? 6.298 -2.086 -2.786 1.00 97.25 78 ALA A O 1
ATOM 551 N N . ASP A 1 79 ? 6.420 -0.494 -1.203 1.00 95.06 79 ASP A N 1
ATOM 552 C CA . ASP A 1 79 ? 7.217 -1.210 -0.212 1.00 95.06 79 ASP A CA 1
ATOM 553 C C . ASP A 1 79 ? 6.349 -2.194 0.596 1.00 95.06 79 ASP A C 1
ATOM 555 O O . ASP A 1 79 ? 6.012 -3.274 0.118 1.00 95.06 79 ASP A O 1
ATOM 559 N N . GLY A 1 80 ? 5.953 -1.815 1.814 1.00 93.69 80 GLY A N 1
ATOM 560 C CA . GLY A 1 80 ? 5.118 -2.619 2.696 1.00 93.69 80 GLY A CA 1
ATOM 561 C C . GLY A 1 80 ? 3.713 -2.053 2.881 1.00 93.69 80 GLY A C 1
ATOM 562 O O . GLY A 1 80 ? 3.251 -1.163 2.163 1.00 93.69 80 GLY A O 1
ATOM 563 N N . ALA A 1 81 ? 3.040 -2.548 3.915 1.00 94.56 81 ALA A N 1
ATOM 564 C CA . ALA A 1 81 ? 1.617 -2.343 4.163 1.00 94.56 81 ALA A CA 1
ATOM 565 C C . ALA A 1 81 ? 1.156 -0.871 4.156 1.00 94.56 81 ALA A C 1
ATOM 567 O O . ALA A 1 81 ? 0.107 -0.562 3.597 1.00 94.56 81 ALA A O 1
ATOM 568 N N . VAL A 1 82 ? 1.936 0.055 4.729 1.00 95.75 82 VAL A N 1
ATOM 569 C CA . VAL A 1 82 ? 1.576 1.487 4.747 1.00 95.75 82 VAL A CA 1
ATOM 570 C C . VAL A 1 82 ? 1.620 2.091 3.340 1.00 95.75 82 VAL A C 1
ATOM 572 O O . VAL A 1 82 ? 0.694 2.796 2.948 1.00 95.75 82 VAL A O 1
ATOM 575 N N . SER A 1 83 ? 2.656 1.778 2.558 1.00 97.38 83 SER A N 1
ATOM 576 C CA . SER A 1 83 ? 2.761 2.245 1.171 1.00 97.38 83 SER A CA 1
ATOM 577 C C . SER A 1 83 ? 1.703 1.606 0.264 1.00 97.38 83 SER A C 1
ATOM 579 O O . SER A 1 83 ? 1.145 2.288 -0.586 1.00 97.38 83 SER A O 1
ATOM 581 N N . LEU A 1 84 ? 1.344 0.337 0.500 1.00 97.75 84 LEU A N 1
ATOM 582 C CA . LEU A 1 84 ? 0.242 -0.332 -0.195 1.00 97.75 84 LEU A CA 1
ATOM 583 C C . LEU A 1 84 ? -1.100 0.342 0.113 1.00 97.75 84 LEU A C 1
ATOM 585 O O . LEU A 1 84 ? -1.876 0.593 -0.802 1.00 97.75 84 LEU A O 1
ATOM 589 N N . ALA A 1 85 ? -1.362 0.705 1.372 1.00 97.94 85 ALA A N 1
ATOM 590 C CA . ALA A 1 85 ? -2.571 1.448 1.727 1.00 97.94 85 ALA A CA 1
ATOM 591 C C . ALA A 1 85 ? -2.611 2.829 1.046 1.00 97.94 85 ALA A C 1
ATOM 593 O O . ALA A 1 85 ? -3.670 3.266 0.600 1.00 97.94 85 ALA A O 1
ATOM 594 N N . ALA A 1 86 ? -1.460 3.498 0.913 1.00 98.56 86 ALA A N 1
ATOM 595 C CA . ALA A 1 86 ? -1.350 4.743 0.156 1.00 98.56 86 ALA A CA 1
ATOM 596 C C . ALA A 1 86 ? -1.572 4.540 -1.357 1.00 98.56 86 ALA A C 1
ATOM 598 O O . ALA A 1 86 ? -2.216 5.378 -1.982 1.00 98.56 86 ALA A O 1
ATOM 599 N N . ALA A 1 87 ? -1.109 3.429 -1.938 1.00 98.62 87 ALA A N 1
ATOM 600 C CA . ALA A 1 87 ? -1.388 3.066 -3.330 1.00 98.62 87 ALA A CA 1
ATOM 601 C C . ALA A 1 87 ? -2.877 2.751 -3.557 1.00 98.62 87 ALA A C 1
ATOM 603 O O . ALA A 1 87 ? -3.461 3.187 -4.545 1.00 98.62 87 ALA A O 1
ATOM 604 N N . LEU A 1 88 ? -3.527 2.060 -2.613 1.00 98.69 88 LEU A N 1
ATOM 605 C CA . LEU A 1 88 ? -4.973 1.833 -2.645 1.00 98.69 88 LEU A CA 1
ATOM 606 C C . LEU A 1 88 ? -5.746 3.151 -2.591 1.00 98.69 88 LEU A C 1
ATOM 608 O O . LEU A 1 88 ? -6.680 3.359 -3.362 1.00 98.69 88 LEU A O 1
ATOM 612 N N . LEU A 1 89 ? -5.346 4.048 -1.691 1.00 98.62 89 LEU A N 1
ATOM 613 C CA . LEU A 1 89 ? -5.935 5.374 -1.583 1.00 98.62 89 LEU A CA 1
ATOM 614 C C . LEU A 1 89 ? -5.738 6.183 -2.874 1.00 98.62 89 LEU A C 1
ATOM 616 O O . LEU A 1 89 ? -6.683 6.816 -3.336 1.00 98.62 89 LEU A O 1
ATOM 620 N N . ALA A 1 90 ? -4.545 6.130 -3.475 1.00 98.69 90 ALA A N 1
ATOM 621 C CA . ALA A 1 90 ? -4.261 6.754 -4.764 1.00 98.69 90 ALA A CA 1
ATOM 622 C C . ALA A 1 90 ? -5.203 6.244 -5.862 1.00 98.69 90 ALA A C 1
ATOM 624 O O . ALA A 1 90 ? -5.785 7.064 -6.563 1.00 98.69 90 ALA A O 1
ATOM 625 N N . GLU A 1 91 ? -5.439 4.931 -5.940 1.00 98.75 91 GLU A N 1
ATOM 626 C CA . GLU A 1 91 ? -6.354 4.338 -6.924 1.00 98.75 91 GLU A CA 1
ATOM 627 C C . GLU A 1 91 ? -7.806 4.767 -6.717 1.00 98.75 91 GLU A C 1
ATOM 629 O O . GLU A 1 91 ? -8.552 4.934 -7.679 1.00 98.75 91 GLU A O 1
ATOM 634 N N . ARG A 1 92 ? -8.219 4.967 -5.464 1.00 98.19 92 ARG A N 1
ATOM 635 C CA . ARG A 1 92 ? -9.562 5.467 -5.146 1.00 98.19 92 ARG A CA 1
ATOM 636 C C . ARG A 1 92 ? -9.713 6.961 -5.435 1.00 98.19 92 ARG A C 1
ATOM 638 O O . ARG A 1 92 ? -10.791 7.384 -5.830 1.00 98.19 92 ARG A O 1
ATOM 645 N N . LEU A 1 93 ? -8.649 7.747 -5.271 1.00 98.00 93 LEU A N 1
ATOM 646 C CA . LEU A 1 93 ? -8.627 9.176 -5.604 1.00 98.00 93 LEU A CA 1
ATOM 647 C C . LEU A 1 93 ? -8.513 9.428 -7.114 1.00 98.00 93 LEU A C 1
ATOM 649 O O . LEU A 1 93 ? -9.077 10.392 -7.629 1.00 98.00 93 LEU A O 1
ATOM 653 N N . PHE A 1 94 ? -7.750 8.596 -7.818 1.00 97.94 94 PHE A N 1
ATOM 654 C CA . PHE A 1 94 ? -7.488 8.710 -9.245 1.00 97.94 94 PHE A CA 1
ATOM 655 C C . PHE A 1 94 ? -7.369 7.308 -9.849 1.00 97.94 94 PHE A C 1
ATOM 657 O O . PHE A 1 94 ? -6.365 6.623 -9.674 1.00 97.94 94 PHE A O 1
ATOM 664 N N . SER A 1 95 ? -8.403 6.873 -10.566 1.00 98.00 95 SER A N 1
ATOM 665 C CA . SER A 1 95 ? -8.417 5.524 -11.137 1.00 98.00 95 SER A CA 1
ATOM 666 C C . SER A 1 95 ? -7.343 5.340 -12.216 1.00 98.00 95 SER A C 1
ATOM 668 O O . SER A 1 95 ? -7.053 6.261 -12.984 1.00 98.00 95 SER A O 1
ATOM 670 N N . GLY A 1 96 ? -6.758 4.142 -12.267 1.00 97.94 96 GLY A N 1
ATOM 671 C CA . GLY A 1 96 ? -5.683 3.773 -13.192 1.00 97.94 96 GLY A CA 1
ATOM 672 C C . GLY A 1 96 ? -4.276 3.999 -12.634 1.00 97.94 96 GLY A C 1
ATOM 673 O O . GLY A 1 96 ? -3.294 3.663 -13.291 1.00 97.94 96 GLY A O 1
ATOM 674 N N . THR A 1 97 ? -4.137 4.528 -11.413 1.00 98.56 97 THR A N 1
ATOM 675 C CA . THR A 1 97 ? -2.817 4.640 -10.766 1.00 98.56 97 THR A CA 1
ATOM 676 C C . THR A 1 97 ? -2.168 3.286 -10.529 1.00 98.56 97 THR A C 1
ATOM 678 O O . THR A 1 97 ? -0.955 3.167 -10.688 1.00 98.56 97 THR A O 1
ATOM 681 N N . LYS A 1 98 ? -2.961 2.257 -10.208 1.00 98.25 98 LYS A N 1
ATOM 682 C CA . LYS A 1 98 ? -2.467 0.903 -9.924 1.00 98.25 98 LYS A CA 1
ATOM 683 C C . LYS A 1 98 ? -1.648 0.296 -11.067 1.00 98.25 98 LYS A C 1
ATOM 685 O O . LYS A 1 98 ? -0.740 -0.482 -10.799 1.00 98.25 98 LYS A O 1
ATOM 690 N N . ASP A 1 99 ? -1.912 0.695 -12.313 1.00 98.31 99 ASP A N 1
ATOM 691 C CA . ASP A 1 99 ? -1.212 0.188 -13.501 1.00 98.31 99 ASP A CA 1
ATOM 692 C C . ASP A 1 99 ? 0.253 0.664 -13.567 1.00 98.31 99 ASP A C 1
ATOM 694 O O . ASP A 1 99 ? 1.064 0.112 -14.308 1.00 98.31 99 ASP A O 1
ATOM 698 N N . PHE A 1 100 ? 0.608 1.668 -12.757 1.00 98.44 100 PHE A N 1
ATOM 699 C CA . PHE A 1 100 ? 1.965 2.194 -12.593 1.00 98.44 100 PHE A CA 1
ATOM 700 C C . PHE A 1 100 ? 2.589 1.812 -11.246 1.00 98.44 100 PHE A C 1
ATOM 702 O O . PHE A 1 100 ? 3.677 2.292 -10.920 1.00 98.44 100 PHE A O 1
ATOM 709 N N . VAL A 1 101 ? 1.924 0.972 -10.449 1.00 98.31 101 VAL A N 1
ATOM 710 C CA . VAL A 1 101 ? 2.426 0.524 -9.147 1.00 98.31 101 VAL A CA 1
ATOM 711 C C . VAL A 1 101 ? 3.011 -0.878 -9.272 1.00 98.31 101 VAL A C 1
ATOM 713 O O . VAL A 1 101 ? 2.357 -1.814 -9.719 1.00 98.31 101 VAL A O 1
ATOM 716 N N . ILE A 1 102 ? 4.243 -1.040 -8.803 1.00 97.75 102 ILE A N 1
ATOM 717 C CA . ILE A 1 102 ? 4.913 -2.329 -8.652 1.00 97.75 102 ILE A CA 1
ATOM 718 C C . ILE A 1 102 ? 4.949 -2.661 -7.161 1.00 97.75 102 ILE A C 1
ATOM 720 O O . ILE A 1 102 ? 5.555 -1.935 -6.376 1.00 97.75 102 ILE A O 1
ATOM 724 N N . ALA A 1 103 ? 4.318 -3.760 -6.750 1.00 96.75 103 ALA A N 1
ATOM 725 C CA . ALA A 1 103 ? 4.470 -4.268 -5.388 1.00 96.75 103 ALA A CA 1
ATOM 726 C C . ALA A 1 103 ? 5.838 -4.951 -5.242 1.00 96.75 103 ALA A C 1
ATOM 728 O O . ALA A 1 103 ? 6.172 -5.838 -6.025 1.00 96.75 103 ALA A O 1
ATOM 729 N N . SER A 1 104 ? 6.629 -4.556 -4.245 1.00 95.75 104 SER A N 1
ATOM 730 C CA . SER A 1 104 ? 7.954 -5.142 -4.018 1.00 95.75 104 SER A CA 1
ATOM 731 C C . SER A 1 104 ? 7.879 -6.459 -3.244 1.00 95.75 104 SER A C 1
ATOM 733 O O . SER A 1 104 ? 8.199 -7.523 -3.781 1.00 95.75 104 SER A O 1
ATOM 735 N N . ILE A 1 105 ? 7.424 -6.396 -1.992 1.00 93.50 105 ILE A N 1
ATOM 736 C CA . ILE A 1 105 ? 7.477 -7.493 -1.031 1.00 93.50 105 ILE A CA 1
ATOM 737 C C . ILE A 1 105 ? 6.085 -7.909 -0.557 1.00 93.50 105 ILE A C 1
ATOM 739 O O . ILE A 1 105 ? 5.224 -7.082 -0.253 1.00 93.50 105 ILE A O 1
ATOM 743 N N . ALA A 1 106 ? 5.876 -9.218 -0.451 1.00 88.81 106 ALA A N 1
ATOM 744 C CA . ALA A 1 106 ? 4.767 -9.784 0.297 1.00 88.81 106 ALA A CA 1
ATOM 745 C C . ALA A 1 106 ? 5.069 -9.628 1.797 1.00 88.81 106 ALA A C 1
ATOM 747 O O . ALA A 1 106 ? 5.866 -10.374 2.370 1.00 88.81 106 ALA A O 1
ATOM 748 N N . GLY A 1 107 ? 4.501 -8.588 2.408 1.00 80.31 107 GLY A N 1
ATOM 749 C CA . GLY A 1 107 ? 4.682 -8.291 3.830 1.00 80.31 107 GLY A CA 1
ATOM 750 C C . GLY A 1 107 ? 3.814 -9.162 4.744 1.00 80.31 107 GLY A C 1
ATOM 751 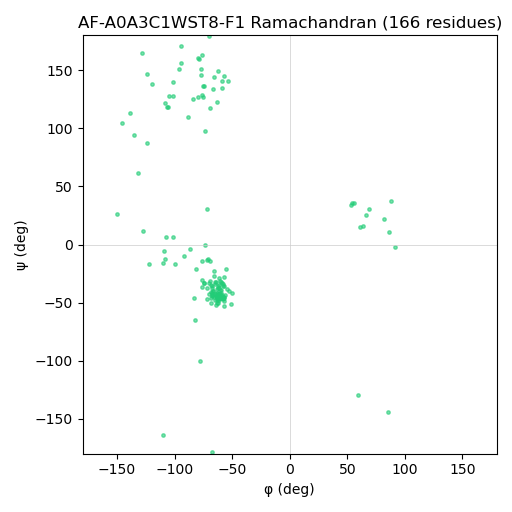O O . GLY A 1 107 ? 2.785 -9.680 4.327 1.00 80.31 107 GLY A O 1
ATOM 752 N N . ARG A 1 108 ? 4.195 -9.261 6.025 1.00 83.00 108 ARG A N 1
ATOM 753 C CA . ARG A 1 108 ? 3.469 -10.035 7.060 1.00 83.00 108 ARG A CA 1
ATOM 754 C C . ARG A 1 108 ? 2.139 -9.437 7.534 1.00 83.00 108 ARG A C 1
ATOM 756 O O . ARG A 1 108 ? 1.402 -10.072 8.287 1.00 83.00 108 ARG A O 1
ATOM 763 N N . GLU A 1 109 ? 1.860 -8.181 7.207 1.00 85.44 109 GLU A N 1
ATOM 764 C CA . GLU A 1 109 ? 0.673 -7.499 7.724 1.00 85.44 109 GLU A CA 1
ATOM 765 C C . GLU A 1 109 ? -0.585 -7.986 6.997 1.00 85.44 109 GLU A C 1
ATOM 767 O O . GLU A 1 109 ? -0.656 -7.919 5.775 1.00 85.44 109 GLU A O 1
ATOM 772 N N . LYS A 1 110 ? -1.612 -8.398 7.752 1.00 88.62 110 LYS A N 1
ATOM 773 C CA . LYS A 1 110 ? -2.852 -8.980 7.202 1.00 88.62 110 LYS A CA 1
ATOM 774 C C . LYS A 1 110 ? -3.499 -8.155 6.087 1.00 88.62 110 LYS A C 1
ATOM 776 O O . LYS A 1 110 ? -3.947 -8.701 5.088 1.00 88.62 110 LYS A O 1
ATOM 781 N N . MET A 1 111 ? -3.528 -6.830 6.241 1.00 94.06 111 MET A N 1
ATOM 782 C CA . MET A 1 111 ? -4.145 -5.945 5.251 1.00 94.06 111 MET A CA 1
ATOM 783 C C . MET A 1 111 ? -3.420 -5.941 3.896 1.00 94.06 111 MET A C 1
ATOM 785 O O . MET A 1 111 ? -4.030 -5.587 2.893 1.00 94.06 111 MET A O 1
ATOM 789 N N . SER A 1 112 ? -2.133 -6.311 3.849 1.00 94.50 112 SER A N 1
ATOM 790 C CA . SER A 1 112 ? -1.338 -6.280 2.618 1.00 94.50 112 SER A CA 1
ATOM 791 C C . SER A 1 112 ? -1.907 -7.201 1.545 1.00 94.50 112 SER A C 1
ATOM 793 O O . SER A 1 112 ? -2.004 -6.775 0.399 1.00 94.50 112 SER A O 1
ATOM 795 N N . GLU A 1 113 ? -2.320 -8.416 1.905 1.00 93.25 113 GLU A N 1
ATOM 796 C CA . GLU A 1 113 ? -2.885 -9.386 0.957 1.00 93.25 113 GLU A CA 1
ATOM 797 C C . GLU A 1 113 ? -4.181 -8.864 0.334 1.00 93.25 113 GLU A C 1
ATOM 799 O O . GLU A 1 113 ? -4.304 -8.835 -0.889 1.00 93.25 113 GLU A O 1
ATOM 804 N N . ALA A 1 114 ? -5.090 -8.339 1.159 1.00 96.31 114 ALA A N 1
ATOM 805 C CA . ALA A 1 114 ? -6.346 -7.762 0.689 1.00 96.31 114 ALA A CA 1
ATOM 806 C C . ALA A 1 114 ? -6.126 -6.570 -0.260 1.00 96.31 114 ALA A C 1
ATOM 808 O O . ALA A 1 114 ? -6.829 -6.427 -1.259 1.00 96.31 114 ALA A O 1
ATOM 809 N N . ILE A 1 115 ? -5.130 -5.719 0.018 1.00 97.88 115 ILE A N 1
ATOM 810 C CA . ILE A 1 115 ? -4.786 -4.596 -0.866 1.00 97.88 115 ILE A CA 1
ATOM 811 C C . ILE A 1 115 ? -4.197 -5.098 -2.186 1.00 97.88 115 ILE A C 1
ATOM 813 O O . ILE A 1 115 ? -4.576 -4.612 -3.251 1.00 97.88 115 ILE A O 1
ATOM 817 N N . ILE A 1 116 ? -3.266 -6.052 -2.123 1.00 96.81 116 ILE A N 1
ATOM 818 C CA . ILE A 1 116 ? -2.626 -6.643 -3.303 1.00 96.81 116 ILE A CA 1
ATOM 819 C C . ILE A 1 116 ? -3.685 -7.264 -4.215 1.00 96.81 116 ILE A C 1
ATOM 821 O O . ILE A 1 116 ? -3.668 -7.002 -5.416 1.00 96.81 116 ILE A O 1
ATOM 825 N N . GLU A 1 117 ? -4.634 -8.012 -3.650 1.00 96.75 117 GLU A N 1
ATOM 826 C CA . GLU A 1 117 ? -5.756 -8.591 -4.387 1.00 96.75 117 GLU A CA 1
ATOM 827 C C . GLU A 1 117 ? -6.651 -7.506 -4.998 1.00 96.75 117 GLU A C 1
ATOM 829 O O . GLU A 1 117 ? -6.892 -7.515 -6.206 1.00 96.75 117 GLU A O 1
ATOM 834 N N . ALA A 1 118 ? -7.073 -6.517 -4.203 1.00 98.06 118 ALA A N 1
ATOM 835 C CA . ALA A 1 118 ? -7.939 -5.432 -4.666 1.00 98.06 118 ALA A CA 1
ATOM 836 C C . ALA A 1 118 ? -7.313 -4.591 -5.793 1.00 98.06 118 ALA A C 1
ATOM 838 O O . ALA A 1 118 ? -8.025 -4.055 -6.647 1.00 98.06 118 ALA A O 1
ATOM 839 N N . LEU A 1 119 ? -5.985 -4.460 -5.800 1.00 98.25 119 LEU A N 1
ATOM 840 C CA . LEU A 1 119 ? -5.236 -3.750 -6.835 1.00 98.25 119 LEU A CA 1
ATOM 841 C C . LEU A 1 119 ? -4.765 -4.668 -7.975 1.00 98.25 119 LEU A C 1
ATOM 843 O O . LEU A 1 119 ? -4.323 -4.165 -9.004 1.00 98.25 119 LEU A O 1
ATOM 847 N N . GLY A 1 120 ? -4.887 -5.991 -7.839 1.00 97.69 120 GLY A N 1
ATOM 848 C CA . GLY A 1 120 ? -4.391 -6.962 -8.817 1.00 97.69 120 GLY A CA 1
ATOM 849 C C . GLY A 1 120 ? -2.862 -6.991 -8.938 1.00 97.69 120 GLY A C 1
ATOM 850 O O . GLY A 1 120 ? -2.335 -7.343 -9.995 1.00 97.69 120 GLY A O 1
ATOM 851 N N . LEU A 1 121 ? -2.145 -6.598 -7.882 1.00 97.06 121 LEU A N 1
ATOM 852 C CA . LEU A 1 121 ? -0.683 -6.550 -7.862 1.00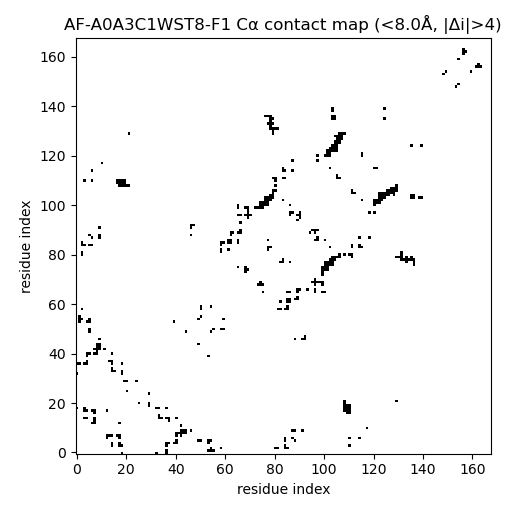 97.06 121 LEU A CA 1
ATOM 853 C C . LEU A 1 121 ? -0.085 -7.941 -7.617 1.00 97.06 121 LEU A C 1
ATOM 855 O O . LEU A 1 121 ? -0.744 -8.853 -7.121 1.00 97.06 121 LEU A O 1
ATOM 859 N N . LYS A 1 122 ? 1.195 -8.109 -7.962 1.00 95.12 122 LYS A N 1
ATOM 860 C CA . LYS A 1 122 ? 1.936 -9.363 -7.767 1.00 95.12 122 LYS A CA 1
ATOM 861 C C . LYS A 1 122 ? 3.317 -9.053 -7.186 1.00 95.12 122 LYS A C 1
ATOM 863 O O . LYS A 1 122 ? 4.213 -8.724 -7.962 1.00 95.12 122 LYS A O 1
ATOM 868 N N . PRO A 1 123 ? 3.496 -9.091 -5.852 1.00 94.25 123 PRO A N 1
ATOM 869 C CA . PRO A 1 123 ? 4.816 -8.911 -5.262 1.00 94.25 123 PRO A CA 1
ATOM 870 C C . PRO A 1 123 ? 5.761 -10.027 -5.712 1.00 94.25 123 PRO A C 1
ATOM 872 O O . PRO A 1 123 ? 5.333 -11.156 -5.952 1.00 94.25 123 PRO A O 1
ATOM 875 N N . VAL A 1 124 ? 7.049 -9.710 -5.816 1.00 89.25 124 VAL A N 1
ATOM 876 C CA . VAL A 1 124 ? 8.068 -10.652 -6.315 1.00 89.25 124 VAL A CA 1
ATOM 877 C C . VAL A 1 124 ? 9.021 -11.135 -5.223 1.00 89.25 124 VAL A C 1
ATOM 879 O O . VAL A 1 124 ? 9.696 -12.146 -5.405 1.00 89.25 124 VAL A O 1
ATOM 882 N N . ILE A 1 125 ? 9.057 -10.457 -4.071 1.00 93.69 125 ILE A N 1
ATOM 883 C CA . ILE A 1 125 ? 9.882 -10.839 -2.920 1.00 93.69 125 ILE A CA 1
ATOM 884 C C . ILE A 1 125 ? 8.996 -11.452 -1.829 1.00 93.69 125 ILE A C 1
ATOM 886 O O . ILE A 1 125 ? 8.040 -10.831 -1.370 1.00 93.69 125 ILE A O 1
ATOM 890 N N . TYR A 1 126 ? 9.363 -12.647 -1.363 1.00 92.62 126 TYR A N 1
ATOM 891 C CA . TYR A 1 126 ? 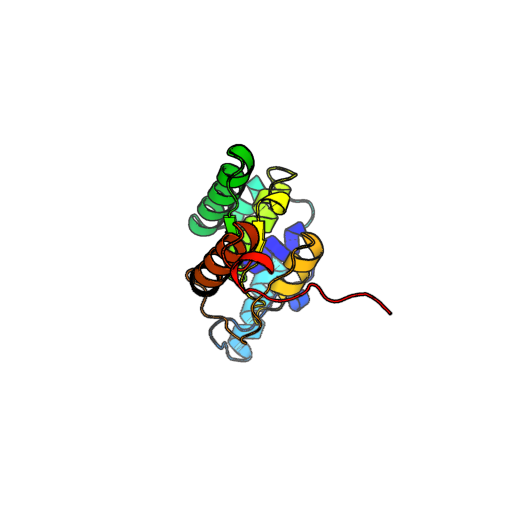8.721 -13.356 -0.251 1.00 92.62 126 TYR A CA 1
ATOM 892 C C . TYR A 1 126 ? 9.782 -13.667 0.809 1.00 92.62 126 TYR A C 1
ATOM 894 O O . TYR A 1 126 ? 10.435 -14.706 0.757 1.00 92.62 126 TYR A O 1
ATOM 902 N N . ALA A 1 127 ? 10.006 -12.728 1.730 1.00 89.25 127 ALA A N 1
ATOM 903 C CA . ALA A 1 127 ? 11.138 -12.772 2.667 1.00 89.25 127 ALA A CA 1
ATOM 904 C C . ALA A 1 127 ? 10.739 -12.611 4.146 1.00 89.25 127 ALA A C 1
ATOM 906 O O . ALA A 1 127 ? 11.603 -12.394 4.989 1.00 89.25 127 ALA A O 1
ATOM 907 N N . ASP A 1 128 ? 9.442 -12.693 4.461 1.00 85.94 128 ASP A N 1
ATOM 908 C CA . ASP A 1 128 ? 8.910 -12.553 5.827 1.00 85.94 128 ASP A CA 1
ATOM 909 C C . ASP A 1 128 ? 9.348 -11.250 6.535 1.00 85.94 128 ASP A C 1
ATOM 911 O O . ASP A 1 128 ? 9.600 -11.210 7.740 1.00 85.94 128 ASP A O 1
ATOM 915 N N . LEU A 1 129 ? 9.463 -10.150 5.780 1.00 85.56 129 LEU A N 1
ATOM 916 C CA . LEU A 1 129 ? 9.857 -8.843 6.313 1.00 85.56 129 LEU A CA 1
ATOM 917 C C . LEU A 1 129 ? 8.635 -7.973 6.627 1.00 85.56 129 LEU A C 1
ATOM 919 O O . LEU A 1 129 ? 7.577 -8.063 6.001 1.00 85.56 129 LEU A O 1
ATOM 923 N N . SER A 1 130 ? 8.795 -7.092 7.613 1.00 84.50 130 SER A N 1
ATOM 924 C CA . SER A 1 130 ? 7.754 -6.148 8.043 1.00 84.50 130 SER A CA 1
ATOM 925 C C . SER A 1 130 ? 8.328 -4.842 8.603 1.00 84.50 130 SER A C 1
ATOM 927 O O . SER A 1 130 ? 7.696 -4.211 9.445 1.00 84.50 130 SER A O 1
ATOM 929 N N . LEU A 1 131 ? 9.541 -4.466 8.176 1.00 87.19 131 LEU A N 1
ATOM 930 C CA . LEU A 1 131 ? 10.226 -3.254 8.642 1.00 87.19 131 LEU A CA 1
ATOM 931 C C . LEU A 1 131 ? 9.567 -1.983 8.083 1.00 87.19 131 LEU A C 1
ATOM 933 O O . LEU A 1 131 ? 9.261 -1.064 8.833 1.00 87.19 131 LEU A O 1
ATOM 937 N N . GLY A 1 132 ? 9.290 -1.968 6.777 1.00 88.69 132 GLY A N 1
ATOM 938 C CA . GLY A 1 132 ? 8.829 -0.775 6.072 1.00 88.69 132 GLY A CA 1
ATOM 939 C C . GLY A 1 132 ? 9.999 0.102 5.619 1.00 88.69 132 GLY A C 1
ATOM 940 O O . GLY A 1 132 ? 11.052 -0.413 5.237 1.00 88.69 132 GLY A O 1
ATOM 941 N N . GLU A 1 133 ? 9.806 1.423 5.670 1.00 92.62 133 GLU A N 1
ATOM 942 C CA . GLU A 1 133 ? 10.822 2.447 5.356 1.00 92.62 133 GLU A CA 1
ATOM 943 C C . GLU A 1 133 ? 11.369 2.417 3.916 1.00 92.62 133 GLU A C 1
ATOM 945 O O . GLU A 1 133 ? 12.373 3.055 3.615 1.00 92.62 133 GLU A O 1
ATOM 950 N N . GLY A 1 134 ? 10.707 1.710 2.998 1.00 92.56 134 GLY A N 1
ATOM 951 C CA . GLY A 1 134 ? 11.196 1.539 1.632 1.00 92.56 134 GLY A CA 1
ATOM 952 C C . GLY A 1 134 ? 12.159 0.363 1.473 1.00 92.56 134 GLY A C 1
ATOM 953 O O . GLY A 1 134 ? 12.775 0.241 0.421 1.00 92.56 134 GLY A O 1
ATOM 954 N N . THR A 1 135 ? 12.300 -0.507 2.476 1.00 94.25 135 THR A N 1
ATOM 955 C CA . THR A 1 135 ? 13.282 -1.605 2.458 1.00 94.25 135 THR A CA 1
ATOM 956 C C . THR A 1 135 ? 13.018 -2.605 1.332 1.00 94.25 135 THR A C 1
ATOM 958 O O . THR A 1 135 ? 13.916 -2.910 0.553 1.00 94.25 135 THR A O 1
ATOM 961 N N . GLY A 1 136 ? 11.785 -3.093 1.200 1.00 93.88 136 GLY A N 1
ATOM 962 C CA . GLY A 1 136 ? 11.378 -3.974 0.107 1.00 93.88 136 GLY A CA 1
ATOM 963 C C . GLY A 1 136 ? 11.493 -3.283 -1.248 1.00 93.88 136 GLY A C 1
ATOM 964 O O . GLY A 1 136 ? 11.976 -3.889 -2.204 1.00 93.88 136 GLY A O 1
ATOM 965 N N . ALA A 1 137 ? 11.149 -1.994 -1.321 1.00 94.69 137 ALA A N 1
ATOM 966 C CA . ALA A 1 137 ? 11.336 -1.208 -2.539 1.00 94.69 137 ALA A CA 1
ATOM 967 C C . ALA A 1 137 ? 12.820 -1.110 -2.938 1.00 94.69 137 ALA A C 1
ATOM 969 O O . ALA A 1 137 ? 13.161 -1.375 -4.087 1.00 94.69 137 ALA A O 1
ATOM 970 N N . ALA A 1 138 ? 13.710 -0.813 -1.988 1.00 95.56 138 ALA A N 1
ATOM 971 C CA . ALA A 1 138 ? 15.156 -0.773 -2.192 1.00 95.56 138 ALA A CA 1
ATOM 972 C C . ALA A 1 138 ? 15.706 -2.130 -2.664 1.00 95.56 138 ALA A C 1
ATOM 974 O O . ALA A 1 138 ? 16.513 -2.182 -3.589 1.00 95.56 138 ALA A O 1
ATOM 975 N N . MET A 1 139 ? 15.224 -3.229 -2.077 1.00 95.06 139 MET A N 1
ATOM 976 C CA . MET A 1 139 ? 15.587 -4.593 -2.479 1.00 95.06 139 MET A CA 1
ATOM 977 C C . MET A 1 139 ? 15.103 -4.960 -3.887 1.00 95.06 139 MET A C 1
ATOM 979 O O . MET A 1 139 ? 15.707 -5.818 -4.528 1.00 95.06 139 MET A O 1
ATOM 983 N N . LEU A 1 140 ? 14.023 -4.339 -4.371 1.00 96.06 140 LEU A N 1
ATOM 984 C CA . LEU A 1 140 ? 13.475 -4.614 -5.697 1.00 96.06 140 LEU A CA 1
ATOM 985 C C . LEU A 1 140 ? 14.302 -3.980 -6.825 1.00 96.06 140 LEU A C 1
ATOM 987 O O . LEU A 1 140 ? 14.361 -4.550 -7.910 1.00 96.06 140 LEU A O 1
ATOM 991 N N . PHE A 1 141 ? 14.956 -2.836 -6.597 1.00 95.75 141 PHE A N 1
ATOM 992 C CA . PHE A 1 141 ? 15.675 -2.120 -7.662 1.00 95.75 141 PHE A CA 1
ATOM 993 C C . PHE A 1 141 ? 16.748 -2.959 -8.375 1.00 95.75 141 PHE A C 1
ATOM 995 O O . PHE A 1 141 ? 16.700 -3.004 -9.602 1.00 95.75 141 PHE A O 1
ATOM 1002 N N . PRO A 1 142 ? 17.626 -3.712 -7.683 1.00 95.81 142 PRO A N 1
ATOM 1003 C CA . PRO A 1 142 ? 18.571 -4.596 -8.365 1.00 95.81 142 PRO A CA 1
ATOM 1004 C C . PRO A 1 142 ? 17.895 -5.646 -9.262 1.00 95.81 142 PRO A C 1
ATOM 1006 O O . PRO A 1 142 ? 18.413 -5.980 -10.320 1.00 95.81 142 PRO A O 1
ATOM 1009 N N . LEU A 1 143 ? 16.713 -6.151 -8.886 1.00 94.88 143 LEU A N 1
ATOM 1010 C CA . LEU A 1 143 ? 15.960 -7.086 -9.733 1.00 94.88 143 LEU A CA 1
ATOM 1011 C C . LEU A 1 143 ? 15.385 -6.399 -10.978 1.00 94.88 143 LEU A C 1
ATOM 1013 O O . LEU A 1 143 ? 15.289 -7.024 -12.036 1.00 94.88 143 LEU A O 1
ATOM 1017 N N . LEU A 1 144 ? 15.002 -5.124 -10.869 1.00 94.75 144 LEU A N 1
ATOM 1018 C CA . LEU A 1 144 ? 14.577 -4.322 -12.017 1.00 94.75 144 LEU A CA 1
ATOM 1019 C C . LEU A 1 144 ? 15.754 -4.046 -12.957 1.00 94.75 144 LEU A C 1
ATOM 1021 O O . LEU A 1 144 ? 15.582 -4.184 -14.166 1.00 94.75 144 LEU A O 1
ATOM 1025 N N . ASP A 1 145 ? 16.937 -3.742 -12.420 1.00 94.56 145 ASP A N 1
ATOM 1026 C CA . ASP A 1 145 ? 18.158 -3.561 -13.212 1.00 94.56 145 ASP A CA 1
ATOM 1027 C C . ASP A 1 145 ? 18.496 -4.831 -14.007 1.00 94.56 145 ASP A C 1
ATOM 1029 O O . ASP A 1 145 ? 18.712 -4.768 -15.218 1.00 94.56 145 ASP A O 1
ATOM 1033 N N . GLU A 1 146 ? 18.442 -6.002 -13.365 1.00 93.75 146 GLU A N 1
ATOM 1034 C CA . GLU A 1 146 ? 18.637 -7.292 -14.042 1.00 93.75 146 GLU A CA 1
ATOM 1035 C C . GLU A 1 146 ? 17.551 -7.565 -15.093 1.00 93.75 146 GLU A C 1
ATOM 1037 O O . GLU A 1 146 ? 17.839 -8.000 -16.210 1.00 93.75 146 GLU A O 1
ATOM 1042 N N . THR A 1 147 ? 16.290 -7.255 -14.783 1.00 92.44 147 THR A N 1
ATOM 1043 C CA . THR A 1 147 ? 15.179 -7.402 -15.738 1.00 92.44 147 THR A CA 1
ATOM 1044 C C . THR A 1 147 ? 15.400 -6.533 -16.977 1.00 92.44 147 THR A C 1
ATOM 1046 O O . THR A 1 147 ? 15.199 -6.992 -18.104 1.00 92.44 147 THR A O 1
ATOM 1049 N N . LEU A 1 148 ? 15.858 -5.293 -16.789 1.00 92.31 148 LEU A N 1
ATOM 1050 C CA . LEU A 1 148 ? 16.195 -4.374 -17.873 1.00 92.31 148 LEU A CA 1
ATOM 1051 C C . LEU A 1 148 ? 17.403 -4.859 -18.678 1.00 92.31 148 LEU A C 1
ATOM 1053 O O . LEU A 1 148 ? 17.378 -4.765 -19.904 1.00 92.31 148 LEU A O 1
ATOM 1057 N N . ALA A 1 149 ? 18.428 -5.416 -18.029 1.00 90.81 149 ALA A N 1
ATOM 1058 C CA . ALA A 1 149 ? 19.592 -5.980 -18.710 1.00 90.81 149 ALA A CA 1
ATOM 1059 C C . ALA A 1 149 ? 19.207 -7.166 -19.611 1.00 90.81 149 ALA A C 1
ATOM 1061 O O . ALA A 1 149 ? 19.620 -7.233 -20.775 1.00 90.81 149 ALA A O 1
ATOM 1062 N N . VAL A 1 150 ? 18.359 -8.070 -19.107 1.00 88.75 150 VAL A N 1
ATOM 1063 C CA . VAL A 1 150 ? 17.819 -9.195 -19.883 1.00 88.75 150 VAL A CA 1
ATOM 1064 C C . VAL A 1 150 ? 16.975 -8.690 -21.051 1.00 88.75 150 VAL A C 1
ATOM 1066 O O . VAL A 1 150 ? 17.186 -9.117 -22.188 1.00 88.75 150 VAL A O 1
ATOM 1069 N N . TYR A 1 151 ? 16.060 -7.750 -20.801 1.00 89.12 151 TYR A N 1
ATOM 1070 C CA . TYR A 1 151 ? 15.213 -7.162 -21.841 1.00 89.12 151 TYR A CA 1
ATOM 1071 C C . TYR A 1 151 ? 16.029 -6.429 -22.919 1.00 89.12 151 TYR A C 1
ATOM 1073 O O . TYR A 1 151 ? 15.724 -6.526 -24.106 1.00 89.12 151 TYR A O 1
ATOM 1081 N N . GLY A 1 152 ? 17.106 -5.746 -22.520 1.00 86.75 152 GLY A N 1
ATOM 1082 C CA . GLY A 1 152 ? 18.037 -5.038 -23.402 1.00 86.75 152 GLY A CA 1
ATOM 1083 C C . GLY A 1 152 ? 18.971 -5.942 -24.212 1.00 86.75 152 GLY A C 1
ATOM 1084 O O . GLY A 1 152 ? 19.777 -5.436 -24.991 1.00 86.75 152 GLY A O 1
ATOM 1085 N N . GLY A 1 153 ? 18.880 -7.266 -24.056 1.00 78.12 153 GLY A N 1
ATOM 1086 C CA . GLY A 1 153 ? 19.630 -8.220 -24.869 1.00 78.12 153 GLY A CA 1
ATOM 1087 C C . GLY A 1 153 ? 21.070 -8.458 -24.414 1.00 78.12 153 GLY A C 1
ATOM 1088 O O . GLY A 1 153 ? 21.868 -8.954 -25.209 1.00 78.12 153 GLY A O 1
ATOM 1089 N N . ALA A 1 154 ? 21.410 -8.176 -23.148 1.00 69.44 154 ALA A N 1
ATOM 1090 C CA . ALA A 1 154 ? 22.737 -8.473 -22.586 1.00 69.44 154 ALA A CA 1
ATOM 1091 C C . ALA A 1 154 ? 23.134 -9.961 -22.725 1.00 69.44 154 ALA A C 1
ATOM 1093 O O . ALA A 1 154 ? 24.317 -10.311 -22.705 1.00 69.44 154 ALA A O 1
ATOM 1094 N N . HIS A 1 155 ? 22.147 -10.843 -22.897 1.00 69.38 155 HIS A N 1
ATOM 1095 C CA . HIS A 1 155 ? 22.310 -12.291 -22.951 1.00 69.38 155 HIS A CA 1
ATOM 1096 C C . HIS A 1 155 ? 21.568 -12.911 -24.146 1.00 69.38 155 HIS A C 1
ATOM 1098 O O . HIS A 1 155 ? 20.651 -13.713 -23.979 1.00 69.38 155 HIS A O 1
ATOM 1104 N N . SER A 1 156 ? 21.944 -12.537 -25.374 1.00 74.75 156 SER A N 1
ATOM 1105 C CA . SER A 1 156 ? 21.403 -13.180 -26.579 1.00 74.75 156 SER A CA 1
ATOM 1106 C C . SER A 1 156 ? 22.053 -14.548 -26.840 1.00 74.75 156 SER A C 1
ATOM 1108 O O . SER A 1 156 ? 23.248 -14.745 -26.610 1.00 74.75 156 SER A O 1
ATOM 1110 N N . PHE A 1 157 ? 21.277 -15.499 -27.378 1.00 74.81 157 PHE A N 1
ATOM 1111 C CA . PHE A 1 157 ? 21.786 -16.811 -27.812 1.00 74.81 157 PHE A CA 1
ATOM 1112 C C . PHE A 1 157 ? 22.947 -16.679 -28.807 1.00 74.81 157 PHE A C 1
ATOM 1114 O O . PHE A 1 157 ? 23.932 -17.410 -28.720 1.00 74.81 157 PHE A O 1
ATOM 1121 N N . GLU A 1 158 ? 22.859 -15.698 -29.708 1.00 73.69 158 GLU A N 1
ATOM 1122 C CA . GLU A 1 158 ? 23.901 -15.384 -30.685 1.00 73.69 158 GLU A CA 1
ATOM 1123 C C . GLU A 1 158 ? 25.189 -14.891 -30.008 1.00 73.69 158 GLU A C 1
ATOM 1125 O O . GLU A 1 158 ? 26.267 -15.427 -30.274 1.00 73.69 158 GLU A O 1
ATOM 1130 N N . GLY A 1 159 ? 25.083 -13.949 -29.063 1.00 72.44 159 GLY A N 1
ATOM 1131 C CA . GLY A 1 159 ? 26.223 -13.439 -28.294 1.00 72.44 159 GLY A CA 1
ATOM 1132 C C . GLY A 1 159 ? 26.883 -14.507 -27.416 1.00 72.44 159 GLY A C 1
ATOM 1133 O O . GLY A 1 159 ? 28.102 -14.509 -27.247 1.00 72.44 159 GLY A O 1
ATOM 1134 N N . MET A 1 160 ? 26.096 -15.465 -26.918 1.00 78.44 160 MET A N 1
ATOM 1135 C CA . MET A 1 160 ? 26.576 -16.598 -26.120 1.00 78.44 160 MET A CA 1
ATOM 1136 C C . MET A 1 160 ? 27.037 -17.801 -26.956 1.00 78.44 160 MET A C 1
ATOM 1138 O O . MET A 1 160 ? 27.526 -18.776 -26.387 1.00 78.44 160 MET A O 1
ATOM 1142 N N . LYS A 1 161 ? 26.903 -17.758 -28.291 1.00 80.88 161 LYS A N 1
ATOM 1143 C CA . LYS A 1 161 ? 27.171 -18.892 -29.199 1.00 80.88 161 L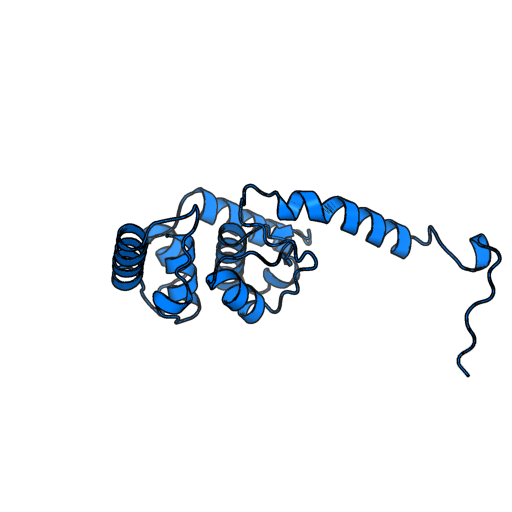YS A CA 1
ATOM 1144 C C . LYS A 1 161 ? 26.409 -20.169 -28.807 1.00 80.88 161 LYS A C 1
ATOM 1146 O O . LYS A 1 161 ? 26.905 -21.281 -28.989 1.00 80.88 161 LYS A O 1
ATOM 1151 N N . LEU A 1 162 ? 25.198 -20.008 -28.276 1.00 80.56 162 LEU A N 1
ATOM 1152 C CA . LEU A 1 162 ? 24.299 -21.098 -27.906 1.00 80.56 162 LEU A CA 1
ATOM 1153 C C . LEU A 1 162 ? 23.221 -21.263 -28.980 1.00 80.56 162 LEU A C 1
ATOM 1155 O O . LEU A 1 162 ? 22.690 -20.283 -29.498 1.00 80.56 162 LEU A O 1
ATOM 1159 N N . LYS A 1 163 ? 22.872 -22.509 -29.316 1.00 78.25 163 LYS A N 1
ATOM 1160 C CA . LYS A 1 163 ? 21.715 -22.774 -30.180 1.00 78.25 163 LYS A CA 1
ATOM 1161 C C . LYS A 1 163 ? 20.421 -22.554 -29.382 1.00 78.25 163 LYS A C 1
ATOM 1163 O O . LYS A 1 163 ? 20.362 -23.011 -28.239 1.00 78.25 163 LYS A O 1
ATOM 1168 N N . PRO A 1 164 ? 19.396 -21.893 -29.949 1.00 77.50 164 PRO A N 1
ATOM 1169 C CA . PRO A 1 164 ? 18.077 -21.829 -29.331 1.00 77.50 164 PRO A CA 1
ATOM 1170 C C . PRO A 1 164 ? 17.527 -23.236 -29.089 1.00 77.50 164 PRO A C 1
ATOM 1172 O O . PRO A 1 164 ? 17.758 -24.140 -29.893 1.00 77.50 164 PRO A O 1
ATOM 1175 N N . TYR A 1 165 ? 16.789 -23.419 -27.996 1.00 78.06 165 TYR A N 1
ATOM 1176 C CA . TYR A 1 165 ? 16.085 -24.675 -27.754 1.00 78.06 165 TYR A CA 1
ATOM 1177 C C . TYR A 1 165 ? 15.028 -24.899 -28.842 1.00 78.06 165 TYR A C 1
ATOM 1179 O O . TYR A 1 165 ? 14.133 -24.072 -29.026 1.00 78.06 165 TYR A O 1
ATOM 1187 N N . GLU A 1 166 ? 15.118 -26.025 -29.546 1.00 80.12 166 GLU A N 1
ATOM 1188 C CA . GLU A 1 166 ? 14.064 -26.491 -30.445 1.00 80.12 166 GLU A CA 1
ATOM 1189 C C . GLU A 1 166 ? 12.968 -27.155 -29.599 1.00 80.12 166 GLU A C 1
ATOM 1191 O O . GLU A 1 166 ? 13.250 -28.023 -28.771 1.00 80.12 166 GLU A O 1
ATOM 1196 N N . LYS A 1 167 ? 11.711 -26.723 -29.758 1.00 62.56 167 LYS A N 1
ATOM 1197 C CA . LYS A 1 167 ? 10.576 -27.431 -29.151 1.00 62.56 167 LYS A CA 1
ATOM 1198 C C . LYS A 1 167 ? 10.416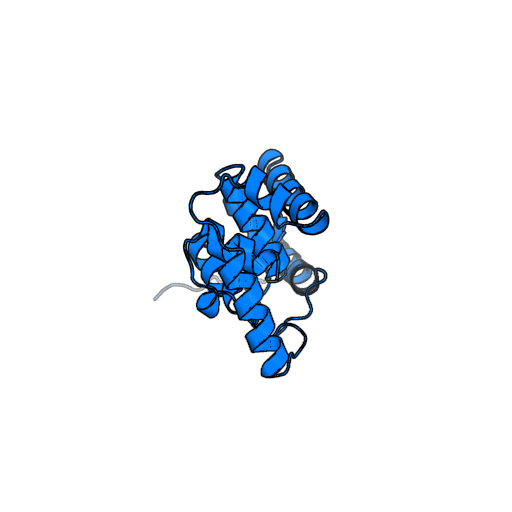 -28.775 -29.867 1.00 62.56 167 LYS A C 1
ATOM 1200 O O . LYS A 1 167 ? 10.161 -28.776 -31.070 1.00 62.56 167 LYS A O 1
ATOM 1205 N N . HIS A 1 168 ? 10.578 -29.873 -29.130 1.00 57.84 168 HIS A N 1
ATOM 1206 C CA . HIS A 1 168 ? 10.147 -31.206 -29.557 1.00 57.84 168 HIS A CA 1
ATOM 1207 C C . HIS A 1 168 ? 8.621 -31.313 -29.577 1.00 57.84 168 HIS A C 1
ATOM 1209 O O . HIS A 1 168 ? 7.979 -30.697 -28.691 1.00 57.84 168 HIS A O 1
#

pLDDT: mean 93.0, std 7.49, range [57.84, 98.81]

Secondary structure (DSSP, 8-state):
-HHHHHHHHHHT--HHHH---TTT--HHHHHHHHHHHHTT--TT--HHHHHHHH--HHHHHHHHHHHHHHHTT--EEE-SHHHHHHHHHHHHHSTTGGGGEEE-B--S-HHHHHHHHHHT----B-S-----TTHHHHHHHHHHHHHHHHHTTTT-TTTTTPPPPPP-

Nearest PDB structures (foldseek):
  1j33-assembly1_A-2  TM=9.105E-01  e=2.307E-10  Thermus thermophilus HB8
  1wx1-assembly1_B  TM=8.917E-01  e=5.134E-10  Thermus thermophilus HB8
  6b5f-assembly1_A  TM=9.457E-01  e=9.152E-09  Yersinia enterocolitica subsp. enterocolitica 8081
  1jh8-assembly1_A  TM=9.129E-01  e=1.133E-08  Salmonella enterica
  4kqg-assembly1_A  TM=9.071E-01  e=1.479E-08  Salmonella enterica subsp. enterica serovar Typhimurium str. LT2